Protein AF-A0A183F4Z1-F1 (afdb_monomer_lite)

Sequence (139 aa):
MRPLFRPLNFVTAERSEAIEYETKGGSNLSAYCAEFTMEQFLELATNFHFLFYLMTNHLVQFTELEMQMLCNAVCTQDREAAIEWARETVNWQQLVALCHEQGHSHESSVSTRWSCKHCTFENSEQRPDCSMCGLPANA

InterPro domains:
  IPR001876 Zinc finger, RanBP2-type [PS01358] (114-133)
  IPR001876 Zinc finger, RanBP2-type [PS50199] (110-139)
  IPR001876 Zinc finger, RanBP2-type [SM00547] (112-136)
  IPR007717 Nuclear pore localisation protein NPL4, C-terminal [PF05021] (9-98)
  IPR016563 Nuclear protein localization protein 4 [PTHR12710] (10-124)
  IPR036443 Zinc finger, RanBP2-type superfamily [SSF90209] (111-136)

Foldseek 3Di:
DPPLADDDCPPCPPDDPPPDPPPCLLLVVLVVVVPDDLQCQLNVLSDPVSLVCQCPPPQFHDDPVLSVQSVVCSVVVPSVSSSVSCVPPPSNVSSNVVSVVVVVVPPPPPQPFAQAPPPRDTDRHPDQADPPPRHGSVD

Secondary structure (DSSP, 8-state):
---SS---------S---S-TTTSTTHHHHHHHHH--GGGHHHHHT-HHHHHHHHH-SS----HHHHHHHHHHHHHT-HHHHHHHHHH-HHHHHHHHHHHHHHHTS-S-----EE-TTT--EE-S--SB-TTT--BTT-

Organism: Heligmosomoides polygyrus (NCBI:txid6339)

Structure (mmCIF, N/CA/C/O backbone):
data_AF-A0A183F4Z1-F1
#
_entry.id   AF-A0A183F4Z1-F1
#
loop_
_atom_site.group_PDB
_atom_site.id
_atom_site.type_symbol
_atom_site.label_atom_id
_atom_site.label_alt_id
_atom_site.label_comp_id
_atom_site.label_asym_id
_atom_site.label_entity_id
_atom_site.label_seq_id
_atom_site.pdbx_PDB_ins_code
_atom_site.Cartn_x
_atom_site.Cartn_y
_atom_site.Cartn_z
_atom_site.occupancy
_atom_site.B_iso_or_equiv
_atom_site.auth_seq_id
_atom_site.auth_comp_id
_atom_site.auth_asym_id
_atom_site.auth_atom_id
_atom_site.pdbx_PDB_model_num
ATOM 1 N N . MET A 1 1 ? -19.437 -3.376 18.638 1.00 35.91 1 MET A N 1
ATOM 2 C CA . MET A 1 1 ? -18.419 -3.944 17.730 1.00 35.91 1 MET A CA 1
ATOM 3 C C . MET A 1 1 ? -18.493 -3.176 16.423 1.00 35.91 1 MET A C 1
ATOM 5 O O . MET A 1 1 ? -19.541 -3.195 15.792 1.00 35.91 1 MET A O 1
ATOM 9 N N . ARG A 1 2 ? -17.459 -2.399 16.086 1.00 39.03 2 ARG A N 1
ATOM 10 C CA . ARG A 1 2 ? -17.370 -1.749 14.771 1.00 39.03 2 ARG A CA 1
ATOM 11 C C . ARG A 1 2 ? -16.880 -2.803 13.770 1.00 39.03 2 ARG A C 1
ATOM 13 O O . ARG A 1 2 ? -15.995 -3.568 14.147 1.00 39.03 2 ARG A O 1
ATOM 20 N N . PRO A 1 3 ? -17.454 -2.902 12.561 1.00 42.53 3 PRO A N 1
ATOM 21 C CA . PRO A 1 3 ? -16.939 -3.821 11.554 1.00 42.53 3 PRO A CA 1
ATOM 22 C C . PRO A 1 3 ? -15.485 -3.444 11.238 1.00 42.53 3 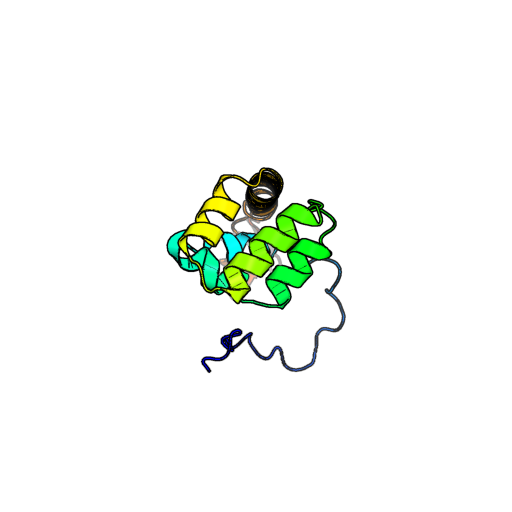PRO A C 1
ATOM 24 O O . PRO A 1 3 ? -15.210 -2.285 10.936 1.00 42.53 3 PRO A O 1
ATOM 27 N N . LEU A 1 4 ? -14.575 -4.418 11.358 1.00 49.38 4 LEU A N 1
ATOM 28 C CA . LEU A 1 4 ? -13.140 -4.265 11.062 1.00 49.38 4 LEU A CA 1
ATOM 29 C C . LEU A 1 4 ? -12.896 -3.905 9.590 1.00 49.38 4 LEU A C 1
ATOM 31 O O . LEU A 1 4 ? -11.929 -3.228 9.273 1.00 49.38 4 LEU A O 1
ATOM 35 N N . PHE A 1 5 ? -13.812 -4.314 8.712 1.00 48.38 5 PHE A N 1
ATOM 36 C CA . PHE A 1 5 ? -13.777 -4.055 7.281 1.00 48.38 5 PHE A CA 1
ATOM 37 C C . PHE A 1 5 ? -14.853 -3.023 6.946 1.00 48.38 5 PHE A C 1
ATOM 39 O O . PHE A 1 5 ? -16.051 -3.301 7.063 1.00 48.38 5 PHE A O 1
ATOM 46 N N . ARG A 1 6 ? -14.447 -1.814 6.550 1.00 46.16 6 ARG A N 1
ATOM 47 C CA . ARG A 1 6 ? -15.387 -0.857 5.962 1.00 46.16 6 ARG A CA 1
ATOM 48 C C . ARG A 1 6 ? -15.681 -1.286 4.521 1.00 46.16 6 ARG A C 1
ATOM 50 O O . ARG A 1 6 ? -14.736 -1.438 3.750 1.00 46.16 6 ARG A O 1
ATOM 57 N N . PRO A 1 7 ? -16.954 -1.450 4.126 1.00 34.88 7 PRO A N 1
ATOM 58 C CA . PRO A 1 7 ? -17.292 -1.608 2.723 1.00 34.88 7 PRO A CA 1
ATOM 59 C C . PRO A 1 7 ? -17.054 -0.262 2.033 1.00 34.88 7 PRO A C 1
ATOM 61 O O . PRO A 1 7 ? -17.862 0.659 2.138 1.00 34.88 7 PRO A O 1
ATOM 64 N N . LEU A 1 8 ? -15.913 -0.120 1.364 1.00 43.25 8 LEU A N 1
ATOM 65 C CA . LEU A 1 8 ? -15.797 0.836 0.273 1.00 43.25 8 LEU A CA 1
ATOM 66 C C . LEU A 1 8 ? -16.518 0.213 -0.919 1.00 43.25 8 LEU A C 1
ATOM 68 O O . LEU A 1 8 ? -16.353 -0.979 -1.180 1.00 43.25 8 LEU A O 1
ATOM 72 N N . ASN A 1 9 ? -17.345 1.006 -1.601 1.00 38.47 9 ASN A N 1
ATOM 73 C CA . ASN A 1 9 ? -17.944 0.634 -2.877 1.00 38.47 9 ASN A CA 1
ATOM 74 C C . ASN A 1 9 ? -16.808 0.429 -3.887 1.00 38.47 9 ASN A C 1
ATOM 76 O O . ASN A 1 9 ? -16.467 1.332 -4.644 1.00 38.47 9 ASN A O 1
ATOM 80 N N . PHE A 1 10 ? -16.196 -0.755 -3.864 1.00 39.94 10 PHE A N 1
ATOM 81 C CA . PHE A 1 10 ? -15.504 -1.298 -5.013 1.00 39.94 10 PHE A CA 1
ATOM 82 C C . PHE A 1 10 ? -16.575 -1.332 -6.085 1.00 39.94 10 PHE A C 1
ATOM 84 O O . PHE A 1 10 ? -17.583 -2.021 -5.906 1.00 39.94 10 PHE A O 1
ATOM 91 N N . VAL A 1 11 ? -16.426 -0.468 -7.091 1.00 36.03 11 VAL A N 1
ATOM 92 C CA . VAL A 1 11 ? -17.312 -0.398 -8.247 1.00 36.03 11 VAL A CA 1
ATOM 93 C C . VAL A 1 11 ? -17.711 -1.824 -8.572 1.00 36.03 11 VAL A C 1
ATOM 95 O O . VAL A 1 11 ? -16.858 -2.672 -8.836 1.00 36.03 11 VAL A O 1
ATOM 98 N N . THR A 1 12 ? -19.004 -2.107 -8.450 1.00 35.62 12 THR A N 1
ATOM 99 C CA . THR A 1 12 ? -19.599 -3.309 -9.002 1.00 35.62 12 THR A CA 1
ATOM 100 C C . THR A 1 12 ? -19.310 -3.244 -10.493 1.00 35.62 12 THR A C 1
ATOM 102 O O . THR A 1 12 ? -20.066 -2.641 -11.251 1.00 35.62 12 THR A O 1
ATOM 105 N N . ALA A 1 13 ? -18.166 -3.789 -10.905 1.00 35.66 13 ALA A N 1
ATOM 106 C CA . ALA A 1 13 ? -17.879 -4.125 -12.279 1.00 35.66 13 ALA A CA 1
ATOM 107 C C . ALA A 1 13 ? -18.839 -5.269 -12.604 1.00 35.66 13 ALA A C 1
ATOM 109 O O . ALA A 1 13 ? -18.545 -6.454 -12.433 1.00 35.66 13 ALA A O 1
ATOM 110 N N . GLU A 1 14 ? -20.072 -4.892 -12.927 1.00 36.56 14 GLU A N 1
ATOM 111 C CA . GLU A 1 14 ? -21.079 -5.808 -13.406 1.00 36.56 14 GLU A CA 1
ATOM 112 C C . GLU A 1 14 ? -20.544 -6.477 -14.673 1.00 36.56 14 GLU A C 1
ATOM 114 O O . GLU A 1 14 ? -20.412 -5.854 -15.719 1.00 36.56 14 GLU A O 1
ATOM 119 N N . ARG A 1 15 ? -20.255 -7.778 -14.547 1.00 41.56 15 ARG A N 1
ATOM 120 C CA . ARG A 1 15 ? -20.466 -8.804 -15.576 1.00 41.56 15 ARG A CA 1
ATOM 121 C C . ARG A 1 15 ? -20.185 -8.349 -17.016 1.00 41.56 15 ARG A C 1
ATOM 123 O O . ARG A 1 15 ? -21.148 -8.177 -17.757 1.00 41.56 15 ARG A O 1
ATOM 130 N N . SER A 1 16 ? -18.927 -8.251 -17.458 1.00 36.53 16 SER A N 1
ATOM 131 C CA . SER A 1 16 ? -18.549 -8.593 -18.855 1.00 36.53 16 SER A CA 1
ATOM 132 C C . SER A 1 16 ? -17.064 -8.431 -19.208 1.00 36.53 16 SER A C 1
ATOM 134 O O . SER A 1 16 ? -16.763 -8.015 -20.310 1.00 36.53 16 SER A O 1
ATOM 136 N N . GLU A 1 17 ? -16.112 -8.847 -18.369 1.00 36.41 17 GLU A N 1
ATOM 137 C CA . GLU A 1 17 ? -14.700 -8.905 -18.799 1.00 36.41 17 GLU A CA 1
ATOM 138 C C . GLU A 1 17 ? -13.966 -10.051 -18.089 1.00 36.41 17 GLU A C 1
ATOM 140 O O . GLU A 1 17 ? -13.227 -9.884 -17.126 1.00 36.41 17 GLU A O 1
ATOM 145 N N . ALA A 1 18 ? -14.215 -11.275 -18.561 1.00 35.31 18 ALA A N 1
ATOM 146 C CA . ALA A 1 18 ? -13.508 -12.485 -18.133 1.00 35.31 18 ALA A CA 1
ATOM 147 C C . ALA A 1 18 ? -12.124 -12.642 -18.804 1.00 35.31 18 ALA A C 1
ATOM 149 O O . ALA A 1 18 ? -11.595 -13.747 -18.877 1.00 35.31 18 ALA A O 1
ATOM 150 N N . ILE A 1 19 ? -11.540 -11.564 -19.330 1.00 37.72 19 ILE A N 1
ATOM 151 C CA . ILE A 1 19 ? -10.271 -11.592 -20.065 1.00 37.72 19 ILE A CA 1
ATOM 152 C C . ILE A 1 19 ? -9.484 -10.341 -19.679 1.00 37.72 19 ILE A C 1
ATOM 154 O O . ILE A 1 19 ? -9.511 -9.377 -20.421 1.00 37.72 19 ILE A O 1
ATOM 158 N N . GLU A 1 20 ? -8.865 -10.335 -18.493 1.00 36.12 20 GLU A N 1
ATOM 159 C CA . GLU A 1 20 ? -7.740 -9.432 -18.136 1.00 36.12 20 GLU A CA 1
ATOM 160 C C . GLU A 1 20 ? -7.195 -9.645 -16.708 1.00 36.12 20 GLU A C 1
ATOM 162 O O . GLU A 1 20 ? -6.480 -8.803 -16.157 1.00 36.12 20 GLU A O 1
ATOM 167 N N . TYR A 1 21 ? -7.477 -10.797 -16.089 1.00 38.91 21 TYR A N 1
ATOM 168 C CA . TYR A 1 21 ? -6.975 -11.100 -14.744 1.00 38.91 21 TYR A CA 1
ATOM 169 C C . TYR A 1 21 ? -5.445 -11.296 -14.691 1.00 38.91 21 TYR A C 1
ATOM 171 O O . TYR A 1 21 ? -4.878 -11.339 -13.604 1.00 38.91 21 TYR A O 1
ATOM 179 N N . GLU A 1 22 ? -4.764 -11.368 -15.841 1.00 34.16 22 GLU A N 1
ATOM 180 C CA . GLU A 1 22 ? -3.309 -11.564 -15.919 1.00 34.16 22 GLU A CA 1
ATOM 181 C C . GLU A 1 22 ? -2.490 -10.290 -16.181 1.00 34.16 22 GLU A C 1
ATOM 183 O O . GLU A 1 22 ? -1.267 -10.370 -16.253 1.00 34.16 22 GLU A O 1
ATOM 188 N N . THR A 1 23 ? -3.087 -9.095 -16.297 1.00 41.81 23 THR A N 1
ATOM 189 C CA . THR A 1 23 ? -2.271 -7.888 -16.598 1.00 41.81 23 THR A CA 1
ATOM 190 C C . THR A 1 23 ? -2.676 -6.618 -15.843 1.00 41.81 23 THR A C 1
ATOM 192 O O . THR A 1 23 ? -1.912 -5.660 -15.816 1.00 41.81 23 THR A O 1
ATOM 195 N N . LYS A 1 24 ? -3.809 -6.611 -15.126 1.00 37.88 24 LYS A N 1
ATOM 196 C CA . LYS A 1 24 ? -4.287 -5.446 -14.344 1.00 37.88 24 LYS A CA 1
ATOM 197 C C . LYS A 1 24 ? -4.089 -5.546 -12.824 1.00 37.88 24 LYS A C 1
ATOM 199 O O . LYS A 1 24 ? -4.600 -4.708 -12.087 1.00 37.88 24 LYS A O 1
ATOM 204 N N . GLY A 1 25 ? -3.352 -6.544 -12.331 1.00 42.38 25 GLY A N 1
ATOM 205 C CA . GLY A 1 25 ? -3.062 -6.676 -10.894 1.00 42.38 25 GLY A CA 1
ATOM 206 C C . GLY A 1 25 ? -2.088 -5.613 -10.366 1.00 42.38 25 GLY A C 1
ATOM 207 O O . GLY A 1 25 ? -2.280 -5.098 -9.269 1.00 42.38 25 GLY A O 1
ATOM 208 N N . GLY A 1 26 ? -1.073 -5.249 -11.161 1.00 43.06 26 GLY A N 1
ATOM 209 C CA . GLY A 1 26 ? -0.064 -4.248 -10.784 1.00 43.06 26 GLY A CA 1
ATOM 210 C C . GLY A 1 26 ? -0.478 -2.805 -11.089 1.00 43.06 26 GLY A C 1
ATOM 211 O O . GLY A 1 26 ? -0.243 -1.910 -10.281 1.00 43.06 26 GLY A O 1
ATOM 212 N N . SER A 1 27 ? -1.160 -2.576 -12.218 1.00 45.94 27 SER A N 1
ATOM 213 C CA . SER A 1 27 ? -1.484 -1.229 -12.720 1.00 45.94 27 SER A CA 1
ATOM 214 C C . SER A 1 27 ? -2.480 -0.448 -11.858 1.00 45.94 27 SER A C 1
ATOM 216 O O . SER A 1 27 ? -2.533 0.771 -11.959 1.00 45.94 27 SER A O 1
ATOM 218 N N . ASN A 1 28 ? -3.261 -1.123 -11.008 1.00 54.53 28 ASN A N 1
ATOM 219 C CA . ASN A 1 28 ? -4.184 -0.457 -10.088 1.00 54.53 28 ASN A CA 1
ATOM 220 C C . ASN A 1 28 ? -3.541 -0.160 -8.730 1.00 54.53 28 ASN A C 1
ATOM 222 O O . ASN A 1 28 ? -3.937 0.800 -8.086 1.00 54.53 28 ASN A O 1
ATOM 226 N N . LEU A 1 29 ? -2.549 -0.941 -8.285 1.00 57.41 29 LEU A N 1
ATOM 227 C CA . LEU A 1 29 ? -1.971 -0.764 -6.953 1.00 57.41 29 LEU A CA 1
ATOM 228 C C . LEU A 1 29 ? -1.080 0.474 -6.864 1.00 57.41 29 LEU A C 1
ATOM 230 O O . LEU A 1 29 ? -1.045 1.095 -5.815 1.00 57.41 29 LEU A O 1
ATOM 234 N N . SER A 1 30 ? -0.384 0.860 -7.934 1.00 55.97 30 SER A N 1
ATOM 235 C CA . SER A 1 30 ? 0.413 2.093 -7.935 1.00 55.97 30 SER A CA 1
ATOM 236 C C . SER A 1 30 ? -0.465 3.337 -7.802 1.00 55.97 30 SER A C 1
ATOM 238 O O . SER A 1 30 ? -0.176 4.188 -6.967 1.00 55.97 30 SER A O 1
ATOM 240 N N . ALA A 1 31 ? -1.570 3.400 -8.551 1.00 56.09 31 ALA A N 1
ATOM 241 C CA . ALA A 1 31 ? -2.587 4.438 -8.406 1.00 56.09 31 ALA A CA 1
ATOM 242 C C . ALA A 1 31 ? -3.222 4.393 -7.008 1.00 56.09 31 ALA A C 1
ATOM 244 O O . ALA A 1 31 ? -3.318 5.416 -6.341 1.00 56.09 31 ALA A O 1
ATOM 245 N N . TYR A 1 32 ? -3.551 3.193 -6.520 1.00 58.81 32 TYR A N 1
ATOM 246 C CA . TYR A 1 32 ? -4.130 2.996 -5.195 1.00 58.81 32 TYR A CA 1
ATOM 247 C C . TYR A 1 32 ? -3.164 3.458 -4.091 1.00 58.81 32 TYR A C 1
ATOM 249 O O . TYR A 1 32 ? -3.523 4.305 -3.293 1.00 58.81 32 TYR A O 1
ATOM 257 N N . CYS A 1 33 ? -1.907 3.011 -4.076 1.00 59.72 33 CYS A N 1
ATOM 258 C CA . CYS A 1 33 ? -0.882 3.437 -3.115 1.00 59.72 33 CYS A CA 1
ATOM 259 C C . CYS A 1 33 ? -0.541 4.932 -3.210 1.00 59.72 33 CYS A C 1
ATOM 261 O O . CYS A 1 33 ? -0.185 5.522 -2.194 1.00 59.72 33 CYS A O 1
ATOM 263 N N . ALA A 1 34 ? -0.643 5.544 -4.395 1.00 60.50 34 ALA A N 1
ATOM 264 C CA . ALA A 1 34 ? -0.420 6.977 -4.581 1.00 60.50 34 ALA A CA 1
ATOM 265 C C . ALA A 1 34 ? -1.585 7.842 -4.064 1.00 60.50 34 ALA A C 1
ATOM 267 O O . ALA A 1 34 ? -1.369 8.996 -3.696 1.00 60.50 34 ALA A O 1
ATOM 268 N N . GLU A 1 35 ? -2.806 7.302 -4.019 1.00 58.31 35 GLU A N 1
ATOM 269 C CA . GLU A 1 35 ? -3.994 8.011 -3.526 1.00 58.31 35 GLU A CA 1
ATOM 270 C C . GLU A 1 35 ? -4.067 8.095 -1.995 1.00 58.31 35 GLU A C 1
ATOM 272 O O . GLU A 1 35 ? -4.727 8.995 -1.468 1.00 58.31 35 GLU A O 1
ATOM 277 N N . PHE A 1 36 ? -3.385 7.206 -1.264 1.00 65.50 36 PHE A N 1
ATOM 278 C CA . PHE A 1 36 ? -3.439 7.185 0.199 1.00 65.50 36 PHE A CA 1
ATOM 279 C C . PHE A 1 36 ? -2.226 7.858 0.835 1.00 65.50 36 PHE A C 1
ATOM 281 O O . PHE A 1 36 ? -1.069 7.538 0.561 1.00 65.50 36 PHE A O 1
ATOM 288 N N . THR A 1 37 ? -2.493 8.761 1.775 1.00 72.12 37 THR A N 1
ATOM 289 C CA . THR A 1 37 ? -1.450 9.285 2.658 1.00 72.12 37 THR A CA 1
ATOM 290 C C . THR A 1 37 ? -1.092 8.243 3.719 1.00 72.12 37 THR A C 1
ATOM 292 O O . THR A 1 37 ? -1.904 7.386 4.066 1.00 72.12 37 THR A O 1
ATOM 295 N N . MET A 1 38 ? 0.111 8.330 4.300 1.00 80.12 38 MET A N 1
ATOM 296 C CA . MET A 1 38 ? 0.521 7.441 5.405 1.00 80.12 38 MET A CA 1
ATOM 297 C C . MET A 1 38 ? -0.488 7.443 6.559 1.00 80.12 38 MET A C 1
ATOM 299 O O . MET A 1 38 ? -0.721 6.418 7.188 1.00 80.12 38 MET A O 1
ATOM 303 N N . GLU A 1 39 ? -1.151 8.573 6.802 1.00 79.81 39 GLU A N 1
ATOM 304 C CA . GLU A 1 39 ? -2.186 8.686 7.828 1.00 79.81 39 GLU A CA 1
ATOM 305 C C . GLU A 1 39 ? -3.406 7.802 7.550 1.00 79.81 39 GLU A C 1
ATOM 307 O O . GLU A 1 39 ? -4.071 7.406 8.501 1.00 79.81 39 GLU A O 1
ATOM 312 N N . GLN A 1 40 ? -3.678 7.463 6.287 1.00 82.06 40 GLN A N 1
ATOM 313 C CA . GLN A 1 40 ? -4.780 6.599 5.846 1.00 82.06 40 GLN A CA 1
ATOM 314 C C . GLN A 1 40 ? -4.357 5.135 5.635 1.00 82.06 40 GLN A C 1
ATOM 316 O O . GLN A 1 40 ? -5.154 4.304 5.193 1.00 82.06 40 GLN A O 1
ATOM 321 N N . PHE A 1 41 ? -3.100 4.795 5.942 1.00 86.88 41 PHE A N 1
ATOM 322 C CA . PHE A 1 41 ? -2.561 3.459 5.699 1.00 86.88 41 PHE A CA 1
ATOM 323 C C . PHE A 1 41 ? -3.323 2.373 6.470 1.00 86.88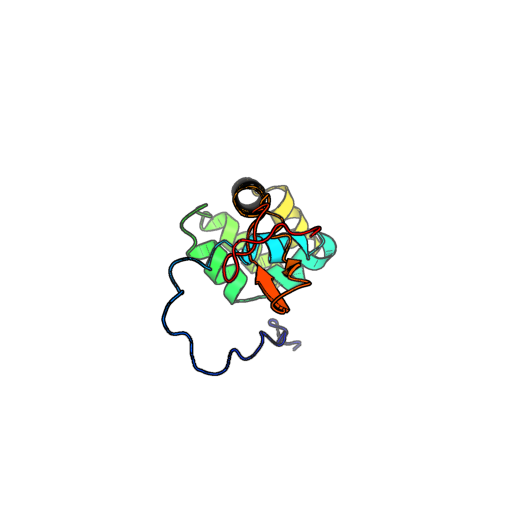 41 PHE A C 1
ATOM 325 O O . PHE A 1 41 ? -3.548 1.289 5.941 1.00 86.88 41 PHE A O 1
ATOM 332 N N . LEU A 1 42 ? -3.783 2.663 7.692 1.00 87.38 42 LEU A N 1
ATOM 333 C CA . LEU A 1 42 ? -4.568 1.704 8.472 1.00 87.38 42 LEU A CA 1
ATOM 334 C C . LEU A 1 42 ? -5.882 1.344 7.761 1.00 87.38 42 LEU A C 1
ATOM 336 O O . LEU A 1 42 ? -6.240 0.173 7.691 1.00 87.38 42 LEU A O 1
ATOM 340 N N . GLU A 1 43 ? -6.600 2.322 7.207 1.00 86.25 43 GLU A N 1
ATOM 341 C CA . GLU A 1 43 ? -7.833 2.082 6.454 1.00 86.25 43 GLU A CA 1
ATOM 342 C C . GLU A 1 43 ? -7.578 1.215 5.217 1.00 86.25 43 GLU A C 1
ATOM 344 O O . GLU A 1 43 ? -8.372 0.327 4.904 1.00 86.25 43 GLU A O 1
ATOM 349 N N . LEU A 1 44 ? -6.447 1.420 4.548 1.00 82.56 44 LEU A N 1
ATOM 350 C CA . LEU A 1 44 ? -6.017 0.595 3.425 1.00 82.56 44 LEU A CA 1
ATOM 351 C C . LEU A 1 44 ? -5.670 -0.833 3.873 1.00 82.56 44 LEU A C 1
ATOM 353 O O . LEU A 1 44 ? -6.168 -1.797 3.291 1.00 82.56 44 LEU A O 1
ATOM 357 N N . ALA A 1 45 ? -4.898 -0.972 4.950 1.00 86.31 45 ALA A N 1
ATOM 358 C CA . ALA A 1 45 ? -4.528 -2.254 5.542 1.00 86.31 45 ALA A CA 1
ATOM 359 C C . ALA A 1 45 ? -5.743 -3.037 6.065 1.00 86.31 45 ALA A C 1
ATOM 361 O O . ALA A 1 45 ? -5.726 -4.264 6.079 1.00 86.31 45 ALA A O 1
ATOM 362 N N . THR A 1 46 ? -6.833 -2.354 6.431 1.00 86.69 46 THR A N 1
ATOM 363 C CA . THR A 1 46 ? -8.099 -3.016 6.772 1.00 86.69 46 THR A CA 1
ATOM 364 C C . THR A 1 46 ? -8.822 -3.609 5.564 1.00 86.69 46 THR A C 1
ATOM 366 O O . THR A 1 46 ? -9.827 -4.279 5.751 1.00 86.69 46 THR A O 1
ATOM 369 N N . ASN A 1 47 ? -8.367 -3.408 4.323 1.00 81.81 47 ASN A N 1
ATOM 370 C CA . ASN A 1 47 ? -8.980 -4.032 3.154 1.00 81.81 47 ASN A CA 1
ATOM 371 C C . ASN A 1 47 ? -8.466 -5.469 2.968 1.00 81.81 47 ASN A C 1
ATOM 373 O O . ASN A 1 47 ? -7.279 -5.704 2.749 1.00 81.81 47 ASN A O 1
ATOM 377 N N . PHE A 1 48 ? -9.382 -6.442 2.975 1.00 82.12 48 PHE A N 1
ATOM 378 C CA . PHE A 1 48 ? -9.042 -7.851 2.766 1.00 82.12 48 PHE A CA 1
ATOM 379 C C . PHE A 1 48 ? -8.307 -8.103 1.442 1.00 82.12 48 PHE A C 1
ATOM 381 O O . PHE A 1 48 ? -7.345 -8.863 1.418 1.00 82.12 48 PHE A O 1
ATOM 388 N N . HIS A 1 49 ? -8.719 -7.453 0.350 1.00 78.94 49 HIS A N 1
ATOM 389 C CA . HIS A 1 49 ? -8.078 -7.631 -0.955 1.00 78.94 49 HIS A CA 1
ATOM 390 C C . HIS A 1 49 ? -6.646 -7.096 -0.956 1.00 78.94 49 HIS A C 1
ATOM 392 O O . HIS A 1 49 ? -5.780 -7.685 -1.595 1.00 78.94 49 HIS A O 1
ATOM 398 N N . PHE A 1 50 ? -6.387 -6.021 -0.208 1.00 83.19 50 PHE A N 1
ATOM 399 C CA . PHE A 1 50 ? -5.041 -5.487 -0.040 1.00 83.19 50 PHE A CA 1
ATOM 400 C C . PHE A 1 50 ? -4.151 -6.466 0.737 1.00 83.19 50 PHE A C 1
ATOM 402 O O . PHE A 1 50 ? -3.078 -6.820 0.260 1.00 83.19 50 PHE A O 1
ATOM 409 N N . LEU A 1 51 ? -4.622 -6.993 1.873 1.00 86.44 51 LEU A N 1
ATOM 410 C CA . LEU A 1 51 ? -3.880 -8.005 2.640 1.00 86.44 51 LEU A CA 1
ATOM 411 C C . LEU A 1 51 ? -3.643 -9.286 1.828 1.00 86.44 51 LEU A C 1
ATOM 413 O O . LEU A 1 51 ? -2.545 -9.838 1.834 1.00 86.44 51 LEU A O 1
ATOM 417 N N . PHE A 1 52 ? -4.655 -9.745 1.089 1.00 83.25 52 PHE A N 1
ATOM 418 C CA . PHE A 1 52 ? -4.530 -10.900 0.205 1.00 83.25 52 PHE A CA 1
ATOM 419 C C . PHE A 1 52 ? -3.503 -10.657 -0.902 1.00 83.25 52 PHE A C 1
ATOM 421 O O . PHE A 1 52 ? -2.697 -11.539 -1.195 1.00 83.25 52 PHE A O 1
ATOM 428 N N . TYR A 1 53 ? -3.484 -9.456 -1.480 1.00 83.06 53 TYR A N 1
ATOM 429 C CA . TYR A 1 53 ? -2.469 -9.074 -2.450 1.00 83.06 53 TYR A CA 1
ATOM 430 C C . TYR A 1 53 ? -1.067 -9.104 -1.831 1.00 83.06 53 TYR A C 1
ATOM 432 O O . TYR A 1 53 ? -0.177 -9.729 -2.398 1.00 83.06 53 TYR A O 1
ATOM 440 N N . LEU A 1 54 ? -0.857 -8.520 -0.646 1.00 86.25 54 LEU A N 1
ATOM 441 C CA . LEU A 1 54 ? 0.449 -8.584 0.024 1.00 86.25 54 LEU A CA 1
ATOM 442 C C . LEU A 1 54 ? 0.922 -10.033 0.226 1.00 86.25 54 LEU A C 1
ATOM 444 O O . LEU A 1 54 ? 2.097 -10.320 0.032 1.00 86.25 54 LEU A O 1
ATOM 448 N N . MET A 1 55 ? 0.012 -10.967 0.506 1.00 83.94 55 MET A N 1
ATOM 449 C CA . MET A 1 55 ? 0.357 -12.386 0.661 1.00 83.94 55 MET A CA 1
ATOM 450 C C . MET A 1 55 ? 0.595 -13.141 -0.656 1.00 83.94 55 MET A C 1
ATOM 452 O O . MET A 1 55 ? 1.308 -14.141 -0.657 1.00 83.94 55 MET A O 1
ATOM 456 N N . THR A 1 56 ? -0.024 -12.724 -1.762 1.00 82.19 56 THR A N 1
ATOM 457 C CA . THR A 1 56 ? -0.059 -13.511 -3.014 1.00 82.19 56 THR A CA 1
ATOM 458 C C . THR A 1 56 ? 0.651 -12.861 -4.194 1.00 82.19 56 THR A C 1
ATOM 460 O O . THR A 1 56 ? 0.824 -13.501 -5.232 1.00 82.19 56 THR A O 1
ATOM 463 N N . ASN A 1 57 ? 1.071 -11.603 -4.062 1.00 79.94 57 ASN A N 1
ATOM 464 C CA . ASN A 1 57 ? 1.793 -10.911 -5.117 1.00 79.94 57 ASN A CA 1
ATOM 465 C C . ASN A 1 57 ? 3.129 -11.610 -5.426 1.00 79.94 57 ASN A C 1
ATOM 467 O O . ASN A 1 57 ? 3.795 -12.163 -4.553 1.00 79.94 57 ASN A O 1
ATOM 471 N N . HIS A 1 58 ? 3.523 -11.566 -6.695 1.00 77.69 58 HIS A N 1
ATOM 472 C CA . HIS A 1 58 ? 4.755 -12.181 -7.191 1.00 77.69 58 HIS A CA 1
ATOM 473 C C . HIS A 1 58 ? 5.931 -11.192 -7.260 1.00 77.69 58 HIS A C 1
ATOM 475 O O . HIS A 1 58 ? 7.019 -11.577 -7.680 1.00 77.69 58 HIS A O 1
ATOM 481 N N . LEU A 1 59 ? 5.714 -9.923 -6.889 1.00 80.94 59 LEU A N 1
ATOM 482 C CA . LEU A 1 59 ? 6.719 -8.860 -6.984 1.00 80.94 59 LEU A CA 1
ATOM 483 C C . LEU A 1 59 ? 7.619 -8.831 -5.747 1.00 80.94 59 LEU A C 1
ATOM 485 O O . LEU A 1 59 ? 8.841 -8.801 -5.867 1.00 80.94 59 LEU A O 1
ATOM 489 N N . VAL A 1 60 ? 7.007 -8.837 -4.562 1.00 85.62 60 VAL A N 1
ATOM 490 C CA . VAL A 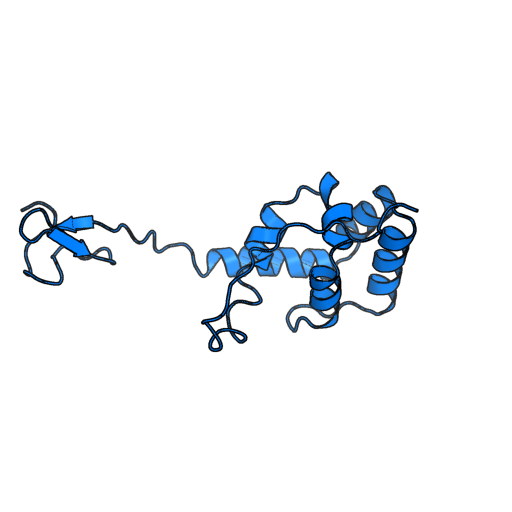1 60 ? 7.693 -8.803 -3.273 1.00 85.62 60 VAL A CA 1
ATOM 491 C C . VAL A 1 60 ? 7.029 -9.781 -2.315 1.00 85.62 60 VAL A C 1
ATOM 493 O O . VAL A 1 60 ? 5.831 -9.707 -2.041 1.00 85.62 60 VAL A O 1
ATOM 496 N N . GLN A 1 61 ? 7.833 -10.692 -1.778 1.00 87.62 61 GLN A N 1
ATOM 497 C CA . GLN A 1 61 ? 7.377 -11.678 -0.810 1.00 87.62 61 GLN A CA 1
ATOM 498 C C . GLN A 1 61 ? 7.545 -11.131 0.603 1.00 87.62 61 GLN A C 1
ATOM 500 O O . GLN A 1 61 ? 8.662 -10.902 1.059 1.00 87.62 61 GLN A O 1
ATOM 505 N N . PHE A 1 62 ? 6.423 -10.948 1.292 1.00 90.31 62 PHE A N 1
ATOM 506 C CA . PHE A 1 62 ? 6.415 -10.600 2.705 1.00 90.31 62 PHE A CA 1
ATOM 507 C C . PHE A 1 62 ? 6.592 -11.864 3.540 1.00 90.31 62 PHE A C 1
ATOM 509 O O . PHE A 1 62 ? 5.986 -12.903 3.273 1.00 90.31 62 PHE A O 1
ATOM 516 N N . THR A 1 63 ? 7.423 -11.771 4.567 1.00 91.69 63 THR A N 1
ATOM 517 C CA . THR A 1 63 ? 7.585 -12.834 5.553 1.00 91.69 63 THR A CA 1
ATOM 518 C C . THR A 1 63 ? 6.333 -12.962 6.421 1.00 91.69 63 THR A C 1
ATOM 520 O O . THR A 1 63 ? 5.551 -12.021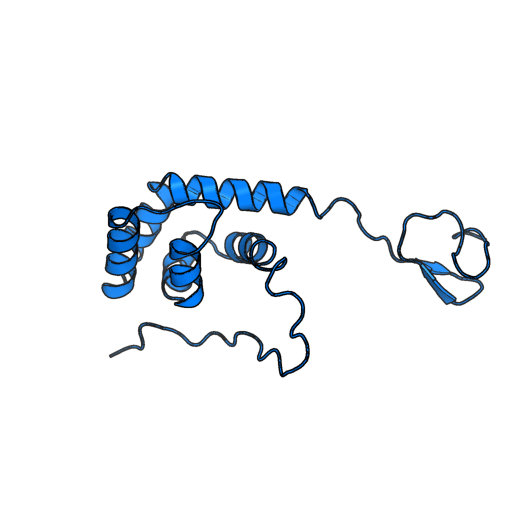 6.586 1.00 91.69 63 THR A O 1
ATOM 523 N N . GLU A 1 64 ? 6.158 -14.135 7.030 1.00 89.50 64 GLU A N 1
ATOM 524 C CA . GLU A 1 64 ? 5.046 -14.385 7.951 1.00 89.50 64 GLU A CA 1
ATOM 525 C C . GLU A 1 64 ? 5.052 -13.405 9.134 1.00 89.50 64 GLU A C 1
ATOM 527 O O . GLU A 1 64 ? 3.995 -12.914 9.524 1.00 89.50 64 GLU A O 1
ATOM 532 N N . LEU A 1 65 ? 6.234 -13.051 9.653 1.00 90.88 65 LEU A N 1
ATOM 533 C CA . LEU A 1 65 ? 6.375 -12.100 10.758 1.00 90.88 65 LEU A CA 1
ATOM 534 C C . LEU A 1 65 ? 5.892 -10.697 10.369 1.00 90.88 65 LEU A C 1
ATOM 536 O O . LEU A 1 65 ? 5.128 -10.084 11.114 1.00 90.88 65 LEU A O 1
ATOM 540 N N . GLU A 1 66 ? 6.288 -10.204 9.192 1.00 92.12 66 GLU A N 1
ATOM 541 C CA . GLU A 1 66 ? 5.839 -8.902 8.688 1.00 92.12 66 GLU A CA 1
ATOM 542 C C . GLU A 1 66 ? 4.314 -8.884 8.518 1.00 92.12 66 GLU A C 1
ATOM 544 O O . GLU A 1 66 ? 3.658 -7.931 8.940 1.00 92.12 66 GLU A O 1
ATOM 549 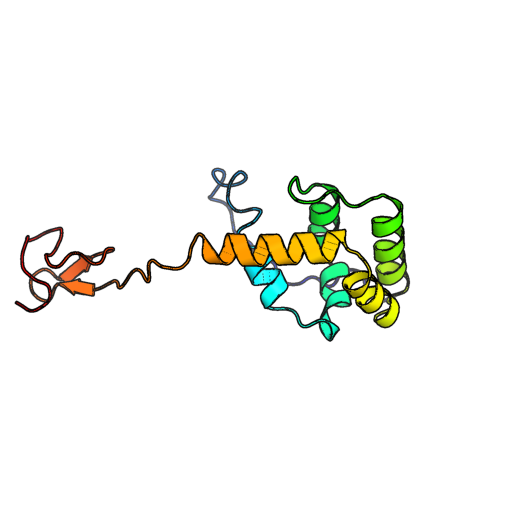N N . MET A 1 67 ? 3.726 -9.952 7.970 1.00 92.25 67 MET A N 1
ATOM 550 C CA . MET A 1 67 ? 2.268 -10.067 7.837 1.00 92.25 67 MET A CA 1
ATOM 551 C C . MET A 1 67 ? 1.550 -10.189 9.168 1.00 92.25 67 MET A C 1
ATOM 553 O O . MET A 1 67 ? 0.495 -9.581 9.345 1.00 92.25 67 MET A O 1
ATOM 557 N N . GLN A 1 68 ? 2.128 -10.893 10.134 1.00 91.75 68 GLN A N 1
ATOM 558 C CA . GLN A 1 68 ? 1.562 -10.997 11.467 1.00 91.75 68 GLN A CA 1
ATOM 559 C C . GLN A 1 68 ? 1.549 -9.640 12.182 1.00 91.75 68 GLN A C 1
ATOM 561 O O . GLN A 1 68 ? 0.546 -9.301 12.810 1.00 91.75 68 GLN A O 1
ATOM 566 N N . MET A 1 69 ? 2.616 -8.843 12.057 1.00 92.12 69 MET A N 1
ATOM 567 C CA . MET A 1 69 ? 2.680 -7.491 12.623 1.00 92.12 69 MET A CA 1
ATOM 568 C C . MET A 1 69 ? 1.602 -6.580 12.029 1.00 92.12 69 MET A C 1
ATOM 570 O O . MET A 1 69 ? 0.856 -5.949 12.780 1.00 92.12 69 MET A O 1
ATOM 574 N N . LEU A 1 70 ? 1.458 -6.576 10.699 1.00 92.88 70 LEU A N 1
ATOM 575 C CA . LEU A 1 70 ? 0.421 -5.798 10.021 1.00 92.88 70 LEU A CA 1
ATOM 576 C C . LEU A 1 70 ? -0.988 -6.258 10.420 1.00 92.88 70 LEU A C 1
ATOM 578 O O . LEU A 1 70 ? -1.835 -5.439 10.774 1.00 92.88 70 LEU A O 1
ATOM 582 N N . CYS A 1 71 ? -1.239 -7.570 10.419 1.00 91.69 71 CYS A N 1
ATOM 583 C CA . CYS A 1 71 ? -2.528 -8.129 10.823 1.00 91.69 71 CYS A CA 1
ATOM 584 C C . CYS A 1 71 ? -2.858 -7.798 12.280 1.00 91.69 71 CYS A C 1
ATOM 586 O O . CYS A 1 71 ? -4.018 -7.528 12.587 1.00 91.69 71 CYS A O 1
ATOM 588 N N . ASN A 1 72 ? -1.865 -7.786 13.173 1.00 91.88 72 ASN A N 1
ATOM 589 C CA . ASN A 1 72 ? -2.062 -7.398 14.564 1.00 91.88 72 ASN A CA 1
ATOM 590 C C . ASN A 1 72 ? -2.476 -5.925 14.667 1.00 91.88 72 ASN A C 1
ATOM 592 O O . ASN A 1 72 ? -3.498 -5.646 15.284 1.00 91.88 72 ASN A O 1
ATOM 596 N N . ALA A 1 73 ? -1.768 -5.013 13.990 1.00 92.25 73 ALA A N 1
ATOM 597 C CA . ALA A 1 73 ? -2.114 -3.588 13.956 1.00 92.25 73 ALA A CA 1
ATOM 598 C C . ALA A 1 73 ? -3.528 -3.340 13.394 1.00 92.25 73 ALA A C 1
ATOM 600 O O . ALA A 1 73 ? -4.299 -2.544 13.933 1.00 92.25 73 ALA A O 1
ATOM 601 N N . VAL A 1 74 ? -3.922 -4.084 12.355 1.00 91.88 74 VAL A N 1
ATOM 602 C CA . VAL A 1 74 ? -5.287 -4.048 11.806 1.00 91.88 74 VAL A CA 1
ATOM 603 C C . VAL A 1 74 ? -6.308 -4.578 12.820 1.00 91.88 74 VAL A C 1
ATOM 605 O O . VAL A 1 74 ? -7.351 -3.953 13.018 1.00 91.88 74 VAL A O 1
ATOM 608 N N . CYS A 1 75 ? -6.026 -5.691 13.502 1.00 90.56 75 CYS A N 1
ATOM 609 C CA . CYS A 1 75 ? -6.919 -6.268 14.513 1.00 90.56 75 CYS A CA 1
ATOM 610 C C . CYS A 1 75 ? -7.101 -5.356 15.735 1.00 90.56 75 CYS A C 1
ATOM 612 O O . CYS A 1 75 ? -8.218 -5.223 16.238 1.00 90.56 75 CYS A O 1
ATOM 614 N N . THR A 1 76 ? -6.026 -4.723 16.209 1.00 92.25 76 THR A N 1
ATOM 615 C CA . THR A 1 76 ? -6.048 -3.790 17.346 1.00 92.25 76 THR A CA 1
ATOM 616 C C . THR A 1 76 ? -6.509 -2.387 16.955 1.00 92.25 76 THR A C 1
ATOM 618 O O . THR A 1 76 ? -6.753 -1.568 17.839 1.00 92.25 76 THR A O 1
ATOM 621 N N . GLN A 1 77 ? -6.687 -2.125 15.653 1.00 89.19 77 GLN A N 1
ATOM 622 C CA . GLN A 1 77 ? -6.976 -0.800 15.092 1.00 89.19 77 GLN A CA 1
ATOM 623 C C . GLN A 1 77 ? -5.924 0.242 15.509 1.00 89.19 77 GLN A C 1
ATOM 625 O O . GLN A 1 77 ? -6.239 1.416 15.720 1.00 89.19 77 GLN A O 1
ATOM 630 N N . ASP A 1 78 ? -4.674 -0.201 15.633 1.00 91.12 78 ASP A N 1
ATOM 631 C CA . ASP A 1 78 ? -3.541 0.629 16.010 1.00 91.12 78 ASP A CA 1
ATOM 632 C C . ASP A 1 78 ? -2.945 1.294 14.768 1.00 91.12 78 ASP A C 1
ATOM 634 O O . ASP A 1 78 ? -2.248 0.681 13.954 1.00 91.12 78 ASP A O 1
ATOM 638 N N . ARG A 1 79 ? -3.266 2.579 14.608 1.00 91.25 79 ARG A N 1
ATOM 639 C CA . ARG A 1 79 ? -2.804 3.380 13.475 1.00 91.25 79 ARG A CA 1
ATOM 640 C C . ARG A 1 79 ? -1.304 3.626 13.530 1.00 91.25 79 ARG A C 1
ATOM 642 O O . ARG A 1 79 ? -0.669 3.619 12.482 1.00 91.25 79 ARG A O 1
ATOM 649 N N . GLU A 1 80 ? -0.757 3.868 14.716 1.00 93.12 80 GLU A N 1
ATOM 650 C CA . GLU A 1 80 ? 0.659 4.195 14.866 1.00 93.12 80 GLU A CA 1
ATOM 651 C C . GLU A 1 80 ? 1.508 2.978 14.506 1.00 93.12 80 GLU A C 1
ATOM 653 O O . GLU A 1 80 ? 2.387 3.089 13.655 1.00 93.12 80 GLU A O 1
ATOM 658 N N . ALA A 1 81 ? 1.132 1.798 15.010 1.00 92.19 81 ALA A N 1
ATOM 659 C CA . ALA A 1 81 ? 1.781 0.539 14.653 1.00 92.19 81 ALA A CA 1
ATOM 660 C C . ALA A 1 81 ? 1.682 0.221 13.149 1.00 92.19 81 ALA A C 1
ATOM 662 O O . ALA A 1 81 ? 2.641 -0.267 12.555 1.00 92.19 81 ALA A O 1
ATOM 663 N N . ALA A 1 82 ? 0.548 0.514 12.500 1.00 91.75 82 ALA A N 1
ATOM 664 C CA . ALA A 1 82 ? 0.400 0.306 11.056 1.00 91.75 82 ALA A CA 1
ATOM 665 C C . ALA A 1 82 ? 1.290 1.259 10.233 1.00 91.75 82 ALA A C 1
ATOM 667 O O . ALA A 1 82 ? 1.882 0.850 9.234 1.00 91.75 82 ALA A O 1
ATOM 668 N N . ILE A 1 83 ? 1.408 2.523 10.654 1.00 91.12 83 ILE A N 1
ATOM 669 C CA . ILE A 1 83 ? 2.289 3.511 10.014 1.00 91.12 83 ILE A CA 1
ATOM 670 C C . ILE A 1 83 ? 3.758 3.144 10.227 1.00 91.12 83 ILE A C 1
ATOM 672 O O . ILE A 1 83 ? 4.550 3.239 9.291 1.00 91.12 83 ILE A O 1
ATOM 676 N N . GLU A 1 84 ? 4.129 2.739 11.440 1.00 93.75 84 GLU A N 1
ATOM 677 C CA . GLU A 1 84 ? 5.480 2.286 11.766 1.00 93.75 84 GLU A CA 1
ATOM 678 C C . GLU A 1 84 ? 5.851 1.062 10.928 1.00 93.75 84 GLU A C 1
ATOM 680 O O . GLU A 1 84 ? 6.874 1.082 10.247 1.00 93.75 84 GLU A O 1
ATOM 685 N N . TRP A 1 85 ? 4.954 0.074 10.830 1.00 94.19 85 TRP A N 1
ATOM 686 C CA . TRP A 1 85 ? 5.126 -1.077 9.946 1.00 94.19 85 TRP A CA 1
ATOM 687 C C . TRP A 1 85 ? 5.404 -0.655 8.500 1.00 94.19 85 TRP A C 1
ATOM 689 O O . TRP A 1 85 ? 6.370 -1.122 7.899 1.00 94.19 85 TRP A O 1
ATOM 699 N N . ALA A 1 86 ? 4.614 0.268 7.944 1.00 90.38 86 ALA A N 1
ATOM 700 C CA . ALA A 1 86 ? 4.819 0.763 6.582 1.00 90.38 86 ALA A CA 1
ATOM 701 C C . ALA A 1 86 ? 6.148 1.527 6.421 1.00 90.38 86 ALA A C 1
ATOM 703 O O . ALA A 1 86 ? 6.704 1.596 5.329 1.00 90.38 86 ALA A O 1
ATOM 704 N N . ARG A 1 87 ? 6.688 2.120 7.486 1.00 89.38 87 ARG A N 1
ATOM 705 C CA . ARG A 1 87 ? 7.970 2.834 7.431 1.00 89.38 87 ARG A CA 1
ATOM 706 C C . ARG A 1 87 ? 9.165 1.907 7.571 1.00 89.38 87 ARG A C 1
ATOM 708 O O . ARG A 1 87 ? 10.158 2.134 6.888 1.00 89.38 87 ARG A O 1
ATOM 715 N N . GLU A 1 88 ? 9.082 0.907 8.437 1.00 92.06 88 GLU A N 1
ATOM 716 C CA . GLU A 1 88 ? 10.208 0.036 8.781 1.00 92.06 88 GLU A CA 1
ATOM 717 C C . GLU A 1 88 ? 10.302 -1.212 7.896 1.00 92.06 88 GLU A C 1
ATOM 719 O O . GLU A 1 88 ? 11.384 -1.777 7.726 1.00 92.06 88 GLU A O 1
ATOM 724 N N . THR A 1 89 ? 9.194 -1.631 7.281 1.00 92.69 89 THR A N 1
ATOM 725 C CA . THR A 1 89 ? 9.164 -2.826 6.431 1.00 92.69 89 THR A CA 1
ATOM 726 C C . THR A 1 89 ? 9.819 -2.543 5.080 1.00 92.69 89 THR A C 1
ATOM 728 O O . THR A 1 89 ? 9.219 -1.947 4.184 1.00 92.69 89 THR A O 1
ATOM 731 N N . VAL A 1 90 ? 11.045 -3.037 4.897 1.00 91.38 90 VAL A N 1
ATOM 732 C CA . VAL A 1 90 ? 11.818 -2.886 3.649 1.00 91.38 90 VAL A CA 1
ATOM 733 C C . VAL A 1 90 ? 11.072 -3.470 2.448 1.00 91.38 90 VAL A C 1
ATOM 735 O O . VAL A 1 90 ? 11.037 -2.859 1.384 1.00 91.38 90 VAL A O 1
ATOM 738 N N . ASN A 1 91 ? 10.407 -4.615 2.624 1.00 89.75 91 ASN A N 1
ATOM 739 C CA . ASN A 1 91 ? 9.607 -5.244 1.571 1.00 89.75 91 ASN A CA 1
ATOM 740 C C . ASN A 1 91 ? 8.459 -4.339 1.093 1.00 89.75 91 ASN A C 1
ATOM 742 O O . ASN A 1 91 ? 8.190 -4.239 -0.103 1.00 89.75 91 ASN A O 1
ATOM 746 N N . TRP A 1 92 ? 7.819 -3.608 2.006 1.00 89.31 92 TRP A N 1
ATOM 747 C CA . TRP A 1 92 ? 6.795 -2.634 1.639 1.00 89.31 92 TRP A CA 1
ATOM 748 C C . TRP A 1 92 ? 7.397 -1.459 0.863 1.00 89.31 92 TRP A C 1
ATOM 750 O O . TRP A 1 92 ? 6.880 -1.094 -0.190 1.00 89.31 92 TRP A O 1
ATOM 760 N N . GLN A 1 93 ? 8.523 -0.912 1.325 1.00 88.44 93 GLN A N 1
ATOM 761 C CA . GLN A 1 93 ? 9.225 0.162 0.615 1.00 88.44 93 GLN A CA 1
ATOM 762 C C . GLN A 1 93 ? 9.636 -0.264 -0.803 1.00 88.44 93 GLN A C 1
ATOM 764 O O . GLN A 1 93 ? 9.458 0.497 -1.754 1.00 88.44 93 GLN A O 1
ATOM 769 N N . GLN A 1 94 ? 10.130 -1.495 -0.958 1.00 86.56 94 GLN A N 1
ATOM 770 C CA . GLN A 1 94 ? 10.471 -2.074 -2.255 1.00 86.56 94 GLN A CA 1
ATOM 771 C C . GLN A 1 94 ? 9.232 -2.234 -3.146 1.00 86.56 94 GLN A C 1
ATOM 773 O O . GLN A 1 94 ? 9.283 -1.889 -4.324 1.00 86.56 94 GLN A O 1
ATOM 778 N N . LEU A 1 95 ? 8.107 -2.707 -2.599 1.00 84.75 95 LEU A N 1
ATOM 779 C CA . LEU A 1 95 ? 6.851 -2.830 -3.344 1.00 84.75 95 LEU A CA 1
ATOM 780 C C . LEU A 1 95 ? 6.361 -1.462 -3.844 1.00 84.75 95 LEU A C 1
ATOM 782 O O . LEU A 1 95 ? 5.965 -1.343 -5.003 1.00 84.75 95 LEU A O 1
ATOM 786 N N . VAL A 1 96 ? 6.427 -0.425 -3.002 1.00 82.75 96 VAL A N 1
ATOM 787 C CA . VAL A 1 96 ? 6.074 0.954 -3.374 1.00 82.75 96 VAL A CA 1
ATOM 788 C C . VAL A 1 96 ? 7.010 1.486 -4.462 1.00 82.75 96 VAL A C 1
ATOM 790 O O . VAL A 1 96 ? 6.534 2.048 -5.446 1.00 82.75 96 VAL A O 1
ATOM 793 N N . ALA A 1 97 ? 8.322 1.262 -4.347 1.00 81.94 97 ALA A N 1
ATOM 794 C CA . ALA A 1 97 ? 9.287 1.669 -5.368 1.00 81.94 97 ALA A CA 1
ATOM 795 C C . ALA A 1 97 ? 8.991 1.015 -6.730 1.00 81.94 97 ALA A C 1
ATOM 797 O O . ALA A 1 97 ? 8.877 1.714 -7.736 1.00 81.94 97 ALA A O 1
ATOM 798 N N . LEU A 1 98 ? 8.739 -0.298 -6.748 1.00 78.88 98 LEU A N 1
ATOM 799 C CA . LEU A 1 98 ? 8.365 -1.029 -7.963 1.00 78.88 98 LEU A CA 1
ATOM 800 C C . LEU A 1 98 ? 7.051 -0.520 -8.570 1.00 78.88 98 LEU A C 1
ATOM 802 O O . LEU A 1 98 ? 6.917 -0.464 -9.792 1.00 78.88 98 LEU A O 1
ATOM 806 N N . CYS A 1 99 ? 6.085 -0.123 -7.737 1.00 72.69 99 CYS A N 1
ATOM 807 C CA . CYS A 1 99 ? 4.839 0.492 -8.194 1.00 72.69 99 CYS A CA 1
ATOM 808 C C . CYS A 1 99 ? 5.081 1.851 -8.873 1.00 72.69 99 CYS A C 1
ATOM 810 O O . CYS A 1 99 ? 4.443 2.149 -9.884 1.00 72.69 99 CYS A O 1
ATOM 812 N N . HIS A 1 100 ? 6.013 2.658 -8.359 1.00 67.69 100 HIS A N 1
ATOM 813 C CA . HIS A 1 100 ? 6.408 3.928 -8.977 1.00 67.69 100 HIS A CA 1
ATOM 814 C C . HIS A 1 100 ? 7.138 3.716 -10.315 1.00 67.69 100 HIS A C 1
ATOM 816 O O . HIS A 1 100 ? 6.871 4.430 -11.282 1.00 67.69 100 HIS A O 1
ATOM 822 N N . GLU A 1 101 ? 8.012 2.712 -10.411 1.00 63.25 101 GLU A N 1
ATOM 823 C CA . GLU A 1 101 ? 8.727 2.380 -11.654 1.00 63.25 101 GLU A CA 1
ATOM 824 C C . GLU A 1 101 ? 7.792 1.800 -12.731 1.00 63.25 101 GLU A C 1
ATOM 826 O O . GLU A 1 101 ? 7.888 2.149 -13.913 1.00 63.25 101 GLU A O 1
ATOM 831 N N . GLN A 1 102 ? 6.826 0.967 -12.331 1.00 58.12 102 GLN A N 1
ATOM 832 C CA . GLN A 1 102 ? 5.792 0.446 -13.233 1.00 58.12 102 GLN A CA 1
ATOM 833 C C . GLN A 1 102 ? 4.806 1.538 -13.675 1.00 58.12 102 GLN A C 1
ATOM 835 O O . GLN A 1 102 ? 4.366 1.520 -14.824 1.00 58.12 102 GLN A O 1
ATOM 840 N N . GLY A 1 103 ? 4.530 2.537 -12.827 1.00 49.28 103 GLY A N 1
ATOM 841 C CA . GLY A 1 103 ? 3.759 3.733 -13.193 1.00 49.28 103 GLY A CA 1
ATOM 842 C C . GLY A 1 103 ? 4.446 4.609 -14.248 1.00 49.28 103 GLY A C 1
ATOM 843 O O . GLY A 1 103 ? 3.773 5.238 -15.059 1.00 49.28 103 GLY A O 1
ATOM 844 N N . HIS A 1 104 ? 5.780 4.588 -14.314 1.00 42.59 104 HIS A N 1
ATOM 845 C CA . HIS A 1 104 ? 6.553 5.301 -15.338 1.00 42.59 104 HIS A CA 1
ATOM 846 C C . HIS A 1 104 ? 6.713 4.535 -16.658 1.00 42.59 104 HIS A C 1
ATOM 848 O O . HIS A 1 104 ? 7.064 5.134 -17.675 1.00 42.59 104 HIS A O 1
ATOM 854 N N . SER A 1 105 ? 6.424 3.233 -16.676 1.00 41.28 105 SER A N 1
ATOM 855 C CA . SER A 1 105 ? 6.526 2.412 -17.892 1.00 41.28 105 SER A CA 1
ATOM 856 C C . SER A 1 105 ? 5.240 2.407 -18.728 1.00 41.28 105 SER A C 1
ATOM 858 O O . SER A 1 105 ? 5.213 1.824 -19.809 1.00 41.28 105 SER A O 1
ATOM 860 N N . HIS A 1 106 ? 4.183 3.084 -18.261 1.00 45.19 106 HIS A N 1
ATOM 861 C CA . HIS A 1 106 ? 2.920 3.216 -18.988 1.00 45.19 106 HIS A CA 1
ATOM 862 C C . HIS A 1 106 ? 2.302 4.624 -18.895 1.00 45.19 106 HIS A C 1
ATOM 864 O O . HIS A 1 106 ? 1.091 4.775 -19.014 1.00 45.19 106 HIS A O 1
ATOM 870 N N . GLU A 1 107 ? 3.114 5.675 -18.728 1.00 39.72 107 GLU A N 1
ATOM 871 C CA . GLU A 1 107 ? 2.669 7.040 -19.034 1.00 39.72 107 GLU A CA 1
ATOM 872 C C . GLU A 1 107 ? 3.826 7.948 -19.484 1.00 39.72 107 GLU A C 1
ATOM 874 O O . GLU A 1 107 ? 4.348 8.797 -18.770 1.00 39.72 107 GLU A O 1
ATOM 879 N N . SER A 1 108 ? 4.239 7.766 -20.736 1.00 39.81 108 SER A N 1
ATOM 880 C CA . SER A 1 108 ? 4.745 8.855 -21.589 1.00 39.81 108 SER A CA 1
ATOM 881 C C . SER A 1 108 ? 4.393 8.593 -23.052 1.00 39.81 108 SER A C 1
ATOM 883 O O . SER A 1 108 ? 5.153 8.859 -23.974 1.00 39.81 108 SER A O 1
ATOM 885 N N . SER A 1 109 ? 3.178 8.109 -23.275 1.00 43.19 109 SER A N 1
ATOM 886 C CA . SER A 1 109 ? 2.411 8.524 -24.436 1.00 43.19 109 SER A CA 1
ATOM 887 C C . SER A 1 109 ? 1.175 9.199 -23.875 1.00 43.19 109 SER A C 1
ATOM 889 O O . SER A 1 109 ? 0.143 8.552 -23.689 1.00 43.19 109 SER A O 1
ATOM 891 N N . VAL A 1 110 ? 1.282 10.503 -23.590 1.00 48.91 110 VAL A N 1
ATOM 892 C CA . VAL A 1 110 ? 0.107 11.373 -23.672 1.00 48.91 110 VAL A CA 1
ATOM 893 C C . VAL A 1 110 ? -0.482 11.059 -25.037 1.00 48.91 110 VAL A C 1
ATOM 895 O O . VAL A 1 110 ? 0.061 11.445 -26.076 1.00 48.91 110 VAL A O 1
ATOM 898 N N . SER A 1 111 ? -1.519 10.228 -25.036 1.00 56.06 111 SER A N 1
ATOM 899 C CA . SER A 1 111 ? -2.287 9.913 -26.221 1.00 56.06 111 SER A CA 1
ATOM 900 C C . SER A 1 111 ? -3.066 11.183 -26.493 1.00 56.06 111 SER A C 1
ATOM 902 O O . SER A 1 111 ? -4.203 11.321 -26.050 1.00 56.06 111 SER A O 1
ATOM 904 N N . THR A 1 112 ? -2.405 12.166 -27.109 1.00 62.81 112 THR A N 1
ATOM 905 C CA . THR A 1 112 ? -3.015 13.415 -27.546 1.00 62.81 112 THR A CA 1
ATOM 906 C C . THR A 1 112 ? -4.017 13.034 -28.619 1.00 62.81 112 THR A C 1
ATOM 908 O O . THR A 1 112 ? -3.690 12.982 -29.804 1.00 62.81 112 THR A O 1
ATOM 911 N N . ARG A 1 113 ? -5.227 12.674 -28.191 1.00 76.94 113 ARG A N 1
ATOM 912 C CA . ARG A 1 113 ? -6.320 12.397 -29.106 1.00 76.94 113 ARG A CA 1
ATOM 913 C C . ARG A 1 113 ? -6.723 13.716 -29.728 1.00 76.94 113 ARG A C 1
ATOM 915 O O . ARG A 1 113 ? -7.008 14.682 -29.022 1.00 76.94 113 ARG A O 1
ATOM 922 N N . TRP A 1 114 ? -6.709 13.766 -31.051 1.00 83.00 114 TRP A N 1
ATOM 923 C CA . TRP A 1 114 ? -7.145 14.935 -31.799 1.00 83.00 114 TRP A CA 1
ATOM 924 C C . TRP A 1 114 ? -8.225 14.530 -32.791 1.00 83.00 114 TRP A C 1
ATOM 926 O O . TRP A 1 114 ? -8.134 13.504 -33.473 1.00 83.00 114 TRP A O 1
ATOM 936 N N . SER A 1 115 ? -9.269 15.352 -32.859 1.00 86.12 115 SER A N 1
ATOM 937 C CA . SER A 1 115 ? -10.333 15.182 -33.840 1.00 86.12 115 SER A CA 1
ATOM 938 C C . SER A 1 115 ? -9.935 15.873 -35.138 1.00 86.12 115 SER A C 1
ATOM 940 O O . SER A 1 115 ? -9.562 17.050 -35.147 1.00 86.12 115 SER A O 1
ATOM 942 N N . CYS A 1 116 ? -9.990 15.137 -36.246 1.00 86.00 116 CYS A N 1
ATOM 943 C CA . CYS A 1 116 ? -9.701 15.693 -37.559 1.00 86.00 116 CYS A CA 1
ATOM 944 C C . CYS A 1 116 ? -10.763 16.719 -37.964 1.00 86.00 116 CYS A C 1
ATOM 946 O O . CYS A 1 116 ? -11.942 16.390 -38.064 1.00 86.00 116 CYS A O 1
ATOM 948 N N . LYS A 1 117 ? -10.346 17.946 -38.296 1.00 84.81 117 LYS A N 1
ATOM 949 C CA . LYS A 1 117 ? -11.265 19.013 -38.730 1.00 84.81 117 LYS A CA 1
ATOM 950 C C . LYS A 1 117 ? -11.955 18.735 -40.070 1.00 84.81 117 LYS A C 1
ATOM 952 O O . LYS A 1 117 ? -12.959 19.372 -40.367 1.00 84.81 117 LYS A O 1
ATOM 957 N N . HIS A 1 118 ? -11.442 17.790 -40.862 1.00 86.88 118 HIS A N 1
ATOM 958 C CA . HIS A 1 118 ? -11.999 17.442 -42.170 1.00 86.88 118 HIS A CA 1
ATOM 959 C C . HIS A 1 118 ? -13.006 16.286 -42.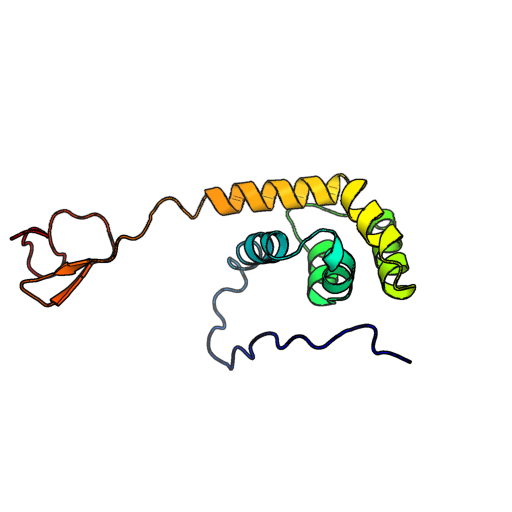111 1.00 86.88 118 HIS A C 1
ATOM 961 O O . HIS A 1 118 ? -14.092 16.387 -42.670 1.00 86.88 118 HIS A O 1
ATOM 967 N N . CYS A 1 119 ? -12.651 15.180 -41.445 1.00 88.44 119 CYS A N 1
ATOM 968 C CA . CYS A 1 119 ? -13.473 13.964 -41.422 1.00 88.44 119 CYS A CA 1
ATOM 969 C C . CYS A 1 119 ? -14.029 13.602 -40.039 1.00 88.44 119 CYS A C 1
ATOM 971 O O . CYS A 1 119 ? -14.708 12.588 -39.910 1.00 88.44 119 CYS A O 1
ATOM 973 N N . THR A 1 120 ? -13.754 14.402 -39.003 1.00 87.25 120 THR A N 1
ATOM 974 C CA . THR A 1 120 ? -14.199 14.234 -37.600 1.00 87.25 120 THR A CA 1
ATOM 975 C C . THR A 1 120 ? -13.680 12.998 -36.865 1.00 87.25 120 THR A C 1
ATOM 977 O O . THR A 1 120 ? -13.950 12.834 -35.678 1.00 87.25 120 THR A O 1
ATOM 980 N N . PHE A 1 121 ? -12.882 12.160 -37.528 1.00 87.12 121 PHE A N 1
ATOM 981 C CA . PHE A 1 121 ? -12.289 10.974 -36.922 1.00 87.12 121 PHE A CA 1
ATOM 982 C C . PHE A 1 121 ? -11.377 11.330 -35.738 1.00 87.12 121 PHE A C 1
ATOM 984 O O . PHE A 1 121 ? -10.577 12.268 -35.821 1.00 87.12 121 PHE A O 1
ATOM 991 N N . GLU A 1 122 ? -11.495 10.567 -34.652 1.00 88.19 122 GLU A N 1
ATOM 992 C CA . GLU A 1 122 ? -10.659 10.688 -33.457 1.00 88.19 122 GLU A CA 1
ATOM 993 C C . GLU A 1 122 ? -9.374 9.876 -33.648 1.00 88.19 122 GLU A C 1
ATOM 995 O O . GLU A 1 122 ? -9.381 8.646 -33.639 1.00 88.19 122 GLU A O 1
ATOM 1000 N N . ASN A 1 123 ? -8.254 10.569 -33.850 1.00 82.56 123 ASN A N 1
ATOM 1001 C CA . ASN A 1 123 ? -6.959 9.921 -34.017 1.00 82.56 123 ASN A CA 1
ATOM 1002 C C . ASN A 1 123 ? -6.347 9.656 -32.645 1.00 82.56 123 ASN A C 1
ATOM 1004 O O . ASN A 1 123 ? -6.259 10.560 -31.817 1.00 82.56 123 ASN A O 1
ATOM 1008 N N . SER A 1 124 ? -5.892 8.426 -32.429 1.00 75.12 124 SER A N 1
ATOM 1009 C CA . SER A 1 124 ? -5.245 7.992 -31.192 1.00 75.12 124 SER A CA 1
ATOM 1010 C C . SER A 1 124 ? -3.781 7.686 -31.472 1.00 75.12 124 SER A C 1
ATOM 1012 O O . SER A 1 124 ? -3.434 6.525 -31.564 1.00 75.12 124 SER A O 1
ATOM 1014 N N . GLU A 1 125 ? -2.963 8.716 -31.715 1.00 71.00 125 GLU A N 1
ATOM 1015 C CA . GLU A 1 125 ? -1.493 8.670 -31.859 1.00 71.00 125 GLU A CA 1
ATOM 1016 C C . GLU A 1 125 ? -1.004 10.075 -32.285 1.00 71.00 125 GLU A C 1
ATOM 1018 O O . GLU A 1 125 ? -1.745 10.812 -32.941 1.00 71.00 125 GLU A O 1
ATOM 1023 N N . GLN A 1 126 ? 0.249 10.453 -31.988 1.00 67.75 126 GLN A N 1
ATOM 1024 C CA . GLN A 1 126 ? 0.866 11.711 -32.463 1.00 67.75 126 GLN A CA 1
ATOM 1025 C C . GLN A 1 126 ? 1.219 11.668 -33.966 1.00 67.75 126 GLN A C 1
ATOM 1027 O O . GLN A 1 126 ? 2.309 12.064 -34.380 1.00 67.75 126 GLN A O 1
ATOM 1032 N N . ARG A 1 127 ? 0.324 11.145 -34.808 1.00 67.38 127 ARG A N 1
ATOM 1033 C CA . ARG A 1 127 ? 0.513 11.190 -36.258 1.00 67.38 127 ARG A CA 1
ATOM 1034 C C . ARG A 1 127 ? 0.253 12.610 -36.761 1.00 67.38 127 ARG A C 1
ATOM 1036 O O . ARG A 1 127 ? -0.738 13.214 -36.344 1.00 67.38 127 ARG A O 1
ATOM 1043 N N . PRO A 1 128 ? 1.106 13.138 -37.659 1.00 77.44 128 PRO A N 1
ATOM 1044 C CA . PRO A 1 128 ? 0.858 14.429 -38.291 1.00 77.44 128 PRO A CA 1
ATOM 1045 C C . PRO A 1 128 ? -0.382 14.392 -39.194 1.00 77.44 128 PRO A C 1
ATOM 1047 O O . PRO A 1 128 ? -1.018 15.430 -39.360 1.00 77.44 128 PRO A O 1
ATOM 1050 N N . ASP A 1 129 ? -0.751 13.207 -39.699 1.00 86.94 129 ASP A N 1
ATOM 1051 C CA . ASP A 1 129 ? -1.845 12.985 -40.644 1.00 86.94 129 ASP A CA 1
ATOM 1052 C C . ASP A 1 129 ? -2.961 12.111 -40.053 1.00 86.94 129 ASP A C 1
ATOM 1054 O O . ASP A 1 129 ? -2.729 11.222 -39.229 1.00 86.94 129 ASP A O 1
ATOM 1058 N N . CYS A 1 130 ? -4.196 12.343 -40.497 1.00 87.94 130 CYS A N 1
ATOM 1059 C CA . CYS A 1 130 ? -5.360 11.588 -40.056 1.00 87.94 130 CYS A CA 1
ATOM 1060 C C . CYS A 1 130 ? -5.356 10.156 -40.612 1.00 87.94 130 CYS A C 1
ATOM 1062 O O . CYS A 1 130 ? -5.195 9.946 -41.811 1.00 87.94 130 CYS A O 1
ATOM 1064 N N . SER A 1 131 ? -5.663 9.173 -39.764 1.00 87.31 131 SER A N 1
ATOM 1065 C CA . SER A 1 131 ? -5.693 7.747 -40.127 1.00 87.31 131 SER A CA 1
ATOM 1066 C C . SER A 1 131 ? -6.781 7.378 -41.141 1.00 87.31 131 SER A C 1
ATOM 1068 O O . SER A 1 131 ? -6.634 6.387 -41.850 1.00 87.31 131 SER A O 1
ATOM 1070 N N . MET A 1 132 ? -7.865 8.158 -41.221 1.00 88.56 132 MET A N 1
ATOM 1071 C CA . MET A 1 132 ? -8.976 7.888 -42.143 1.00 88.56 132 MET A CA 1
ATOM 1072 C C . MET A 1 132 ? -8.850 8.619 -43.481 1.00 88.56 132 MET A C 1
ATOM 1074 O O . MET A 1 132 ? -9.194 8.049 -44.511 1.00 88.56 132 MET A O 1
ATOM 1078 N N . CYS A 1 133 ? -8.388 9.875 -43.485 1.00 89.94 133 CYS A N 1
ATOM 1079 C CA . CYS A 1 133 ? -8.351 10.697 -44.703 1.00 89.94 133 CYS A CA 1
ATOM 1080 C C . CYS A 1 133 ? -6.945 11.089 -45.173 1.00 89.94 133 CYS A C 1
ATOM 1082 O O . CYS A 1 133 ? -6.815 11.657 -46.253 1.00 89.94 133 CYS A O 1
ATOM 1084 N N . GLY A 1 134 ? -5.903 10.819 -44.383 1.00 85.44 134 GLY A N 1
ATOM 1085 C CA . GLY A 1 134 ? -4.515 11.135 -44.723 1.00 85.44 134 GLY A CA 1
ATOM 1086 C C . GLY A 1 134 ? -4.172 12.627 -44.738 1.00 85.44 134 GLY A C 1
ATOM 1087 O O . GLY A 1 134 ? -3.111 12.985 -45.235 1.00 85.44 134 GLY A O 1
ATOM 1088 N N . LEU A 1 135 ? -5.052 13.504 -44.237 1.00 86.31 135 LEU A N 1
ATOM 1089 C CA . LEU A 1 135 ? -4.808 14.950 -44.187 1.00 86.31 135 LEU A CA 1
ATOM 1090 C C . LEU A 1 135 ? -4.111 15.375 -42.887 1.00 86.31 135 LEU A C 1
ATOM 1092 O O . LEU A 1 135 ? -4.401 14.783 -41.841 1.00 86.31 135 LEU A O 1
ATOM 1096 N N . PRO A 1 136 ? -3.285 16.439 -42.918 1.00 83.69 136 PRO A N 1
ATOM 1097 C CA . PRO A 1 136 ? -2.593 16.921 -41.734 1.00 83.69 136 PRO A CA 1
ATOM 1098 C C . PRO A 1 136 ? -3.556 17.418 -40.652 1.00 83.69 136 PRO A C 1
ATOM 1100 O O . PRO A 1 136 ? -4.631 17.940 -40.950 1.00 83.69 136 PRO A O 1
ATOM 1103 N N . ALA A 1 137 ? -3.138 17.366 -39.387 1.00 71.56 137 ALA A N 1
ATOM 1104 C CA . ALA A 1 137 ? -3.945 17.831 -38.253 1.00 71.56 137 ALA A CA 1
ATOM 1105 C C . ALA A 1 137 ? -4.344 19.322 -38.314 1.00 71.56 137 ALA A C 1
ATOM 1107 O O . ALA A 1 137 ? -5.366 19.715 -37.748 1.00 71.56 137 ALA A O 1
ATOM 1108 N N . ASN A 1 138 ? -3.556 20.143 -39.017 1.00 70.19 138 ASN A N 1
ATOM 1109 C CA . ASN A 1 138 ? -3.748 21.593 -39.144 1.00 70.19 138 ASN A CA 1
ATOM 1110 C C . ASN A 1 138 ? -4.208 22.047 -40.543 1.00 70.19 138 ASN A C 1
ATOM 1112 O O . ASN A 1 138 ? -4.134 23.244 -40.822 1.00 70.19 138 ASN A O 1
ATOM 1116 N N . ALA A 1 139 ? -4.625 21.122 -41.414 1.00 57.53 139 ALA A N 1
ATOM 1117 C CA . ALA A 1 139 ? -5.136 21.451 -42.748 1.00 57.53 139 ALA A CA 1
ATOM 1118 C C . ALA A 1 139 ? -6.596 21.928 -42.734 1.00 57.53 139 ALA A C 1
ATOM 1120 O O . ALA A 1 139 ? -7.367 21.494 -41.843 1.00 57.53 139 ALA A O 1
#

Radius of gyration: 21.23 Å; chains: 1; bounding box: 33×36×62 Å

pLDDT: mean 71.45, std 20.39, range [34.16, 94.19]